Protein AF-A0A937W5M2-F1 (afdb_monomer_lite)

Radius of gyration: 16.52 Å; chains: 1; bounding box: 41×18×45 Å

Sequence (80 aa):
METFPLWFGRLAVTAFFAIVFLQSGIDKVVDRKGNLEYLDGHFAASPLRSLVLPMFWAITVLEVVAGVLCGLGALALLFG

pLDDT: mean 96.14, std 5.88, range [60.09, 98.69]

Foldseek 3Di:
DVVVVVLVVLLVVLQVLLVVLCVVLVCCVVVVPVQLVVQLVVCVVPPCNVVSVVVSVVSSVVSNVSNVVSVVSNVVSVPD

Structure (mmCIF, N/CA/C/O backbone):
data_AF-A0A937W5M2-F1
#
_entry.id   AF-A0A937W5M2-F1
#
loop_
_atom_site.group_PDB
_atom_site.id
_atom_site.type_symbol
_atom_site.label_atom_id
_atom_site.label_alt_id
_atom_site.label_comp_id
_atom_site.label_asym_id
_atom_site.label_entity_id
_atom_site.label_seq_id
_atom_site.pdbx_PDB_ins_code
_atom_site.Cartn_x
_atom_site.Cartn_y
_atom_site.Cartn_z
_atom_site.occupancy
_atom_site.B_iso_or_equiv
_atom_site.auth_seq_id
_atom_site.auth_comp_id
_atom_site.auth_asym_id
_atom_site.auth_atom_id
_atom_site.pdbx_PDB_model_num
ATOM 1 N N . MET A 1 1 ? 26.391 -11.759 -18.811 1.00 60.09 1 MET A N 1
ATOM 2 C CA . MET A 1 1 ? 25.323 -12.687 -18.372 1.00 60.09 1 MET A CA 1
ATOM 3 C C . MET A 1 1 ? 24.841 -12.409 -16.945 1.00 60.09 1 MET A C 1
ATOM 5 O O . MET A 1 1 ? 23.698 -12.725 -16.660 1.00 60.09 1 MET A O 1
ATOM 9 N N . GLU A 1 2 ? 25.622 -11.753 -16.076 1.00 65.44 2 GLU A N 1
ATOM 10 C CA . GLU A 1 2 ? 25.208 -11.452 -14.685 1.00 65.44 2 GLU A CA 1
ATOM 11 C C . GLU A 1 2 ? 24.135 -10.358 -14.530 1.00 65.44 2 GLU A C 1
ATOM 13 O O . GLU A 1 2 ? 23.504 -10.233 -13.485 1.00 65.44 2 GLU A O 1
ATOM 18 N N . THR A 1 3 ? 23.875 -9.582 -15.581 1.00 83.88 3 THR A N 1
ATOM 19 C CA . THR A 1 3 ? 22.880 -8.502 -15.562 1.00 83.88 3 THR A CA 1
ATOM 20 C C . THR A 1 3 ? 21.445 -9.009 -15.664 1.00 83.88 3 THR A C 1
ATOM 22 O O . THR A 1 3 ? 20.542 -8.370 -15.131 1.00 83.88 3 THR A O 1
ATOM 25 N N . PHE A 1 4 ? 21.225 -10.163 -16.301 1.00 90.88 4 PHE A N 1
ATOM 26 C CA . PHE A 1 4 ? 19.886 -10.727 -16.468 1.00 90.88 4 PHE A CA 1
ATOM 27 C C . PHE A 1 4 ? 19.276 -11.206 -15.139 1.00 90.88 4 PHE A C 1
ATOM 29 O O . PHE A 1 4 ? 18.174 -10.758 -14.820 1.00 90.88 4 PHE A O 1
ATOM 36 N N . PRO A 1 5 ? 19.971 -12.014 -14.306 1.00 94.50 5 PRO A N 1
ATOM 37 C CA . PRO A 1 5 ? 19.455 -12.397 -12.991 1.00 94.50 5 PRO A CA 1
ATOM 38 C C . PRO A 1 5 ? 19.156 -11.190 -12.095 1.00 94.50 5 PRO A C 1
ATOM 40 O O . PRO A 1 5 ? 18.150 -11.172 -11.390 1.00 94.50 5 PRO A O 1
ATOM 43 N N . LEU A 1 6 ? 20.001 -10.156 -12.156 1.00 94.56 6 LEU A N 1
ATOM 44 C CA . LEU A 1 6 ? 19.820 -8.935 -11.377 1.00 94.56 6 LEU A CA 1
ATOM 45 C C . LEU A 1 6 ? 18.609 -8.119 -11.848 1.00 94.56 6 LEU A C 1
ATOM 47 O O . LEU A 1 6 ? 17.824 -7.658 -11.020 1.00 94.56 6 LEU A O 1
ATOM 51 N N . TRP A 1 7 ? 18.447 -7.944 -13.161 1.00 95.38 7 TRP A N 1
ATOM 52 C CA . TRP A 1 7 ? 17.287 -7.260 -13.733 1.00 95.38 7 TRP A CA 1
ATOM 53 C C . TRP A 1 7 ? 15.991 -8.000 -13.388 1.00 95.38 7 TRP A C 1
ATOM 55 O O . TRP A 1 7 ? 15.058 -7.390 -12.866 1.00 95.38 7 TRP A O 1
ATOM 65 N N . PHE A 1 8 ? 15.972 -9.323 -13.578 1.00 96.25 8 PHE A N 1
ATOM 66 C 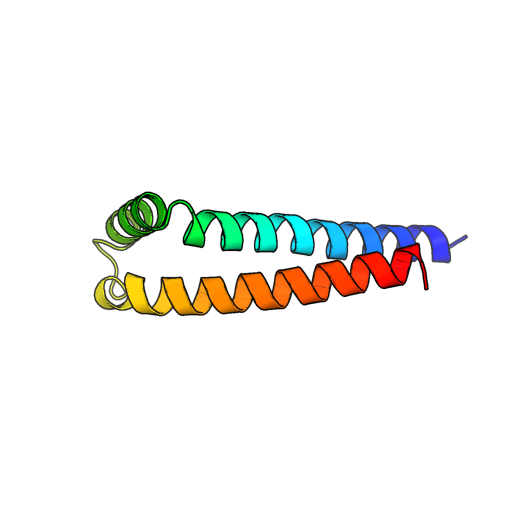CA . PHE A 1 8 ? 14.811 -10.154 -13.268 1.00 96.25 8 PHE A CA 1
ATOM 67 C C . PHE A 1 8 ? 14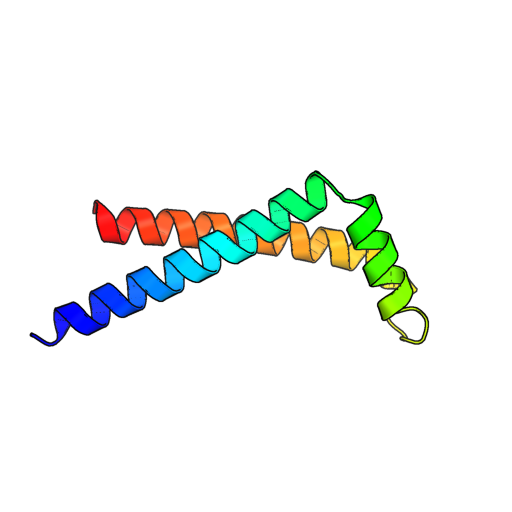.460 -10.101 -11.779 1.00 96.25 8 PHE A C 1
ATOM 69 O O . PHE A 1 8 ? 13.301 -9.889 -11.434 1.00 96.25 8 PHE A O 1
ATOM 76 N N . GLY A 1 9 ? 15.450 -10.228 -10.890 1.00 97.81 9 GLY A N 1
ATOM 77 C CA . GLY A 1 9 ? 15.228 -10.144 -9.446 1.00 97.81 9 GLY A CA 1
ATOM 78 C C . GLY A 1 9 ? 14.634 -8.799 -9.021 1.00 97.81 9 GLY A C 1
ATOM 79 O O . GLY A 1 9 ? 13.676 -8.763 -8.250 1.00 97.81 9 GLY A O 1
ATOM 80 N N . ARG A 1 10 ? 15.143 -7.687 -9.569 1.00 97.19 10 ARG A N 1
ATOM 81 C CA . ARG A 1 10 ? 14.600 -6.342 -9.310 1.00 97.19 10 ARG A CA 1
ATOM 82 C C . ARG A 1 10 ? 13.158 -6.210 -9.790 1.00 97.19 10 ARG A C 1
ATOM 84 O O . ARG A 1 10 ? 12.324 -5.690 -9.049 1.00 97.19 10 ARG A O 1
ATOM 91 N N . LEU A 1 11 ? 12.858 -6.700 -10.992 1.00 98.19 11 LEU A N 1
ATOM 92 C CA . LEU A 1 11 ? 11.506 -6.661 -11.541 1.00 98.19 11 LEU A CA 1
ATOM 93 C C . LEU A 1 11 ? 10.547 -7.518 -10.707 1.00 98.19 11 LEU A C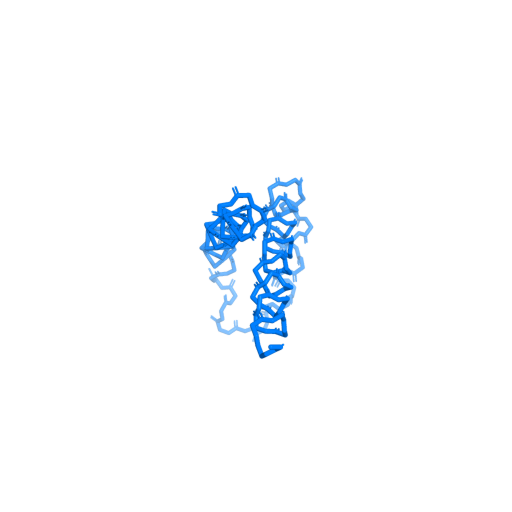 1
ATOM 95 O O . LEU A 1 11 ? 9.484 -7.044 -10.328 1.00 98.19 11 LEU A O 1
ATOM 99 N N . ALA A 1 12 ? 10.936 -8.748 -10.373 1.00 98.25 12 ALA A N 1
ATOM 100 C CA . ALA A 1 12 ? 10.102 -9.667 -9.606 1.00 98.25 12 ALA A CA 1
ATOM 101 C C . ALA A 1 12 ? 9.757 -9.101 -8.222 1.00 98.25 12 ALA A C 1
ATOM 103 O O . ALA A 1 12 ? 8.596 -9.119 -7.823 1.00 98.25 12 ALA A O 1
ATOM 104 N N . VAL A 1 13 ? 10.746 -8.550 -7.510 1.00 98.31 13 VAL A N 1
ATOM 105 C CA . VAL A 1 13 ? 10.540 -7.979 -6.171 1.00 98.31 13 VAL A CA 1
ATOM 106 C C . VAL A 1 13 ? 9.675 -6.719 -6.225 1.00 98.31 13 VAL A C 1
ATOM 108 O O . VAL A 1 13 ? 8.729 -6.595 -5.449 1.00 98.31 13 VAL A O 1
ATOM 111 N N . THR A 1 14 ? 9.961 -5.794 -7.146 1.00 98.19 14 THR A N 1
ATOM 112 C CA . THR A 1 14 ? 9.178 -4.550 -7.267 1.00 98.19 14 THR A CA 1
ATOM 113 C C . THR A 1 14 ? 7.750 -4.825 -7.736 1.00 98.19 14 THR A C 1
ATOM 115 O O . THR A 1 14 ? 6.811 -4.289 -7.154 1.00 98.19 14 THR A O 1
ATOM 118 N N . ALA A 1 15 ? 7.548 -5.726 -8.701 1.00 98.44 15 ALA A N 1
ATOM 119 C CA . ALA A 1 15 ? 6.215 -6.135 -9.132 1.00 98.44 15 ALA A CA 1
ATOM 120 C C . ALA A 1 15 ? 5.442 -6.851 -8.013 1.00 98.44 15 ALA A C 1
ATOM 122 O O . ALA A 1 15 ? 4.274 -6.539 -7.793 1.00 98.44 15 ALA A O 1
ATOM 123 N N . PHE A 1 16 ? 6.084 -7.760 -7.269 1.00 98.62 16 PHE A N 1
ATOM 124 C CA . PHE A 1 16 ? 5.453 -8.450 -6.143 1.00 98.62 16 PHE A CA 1
ATOM 125 C C . PHE A 1 16 ? 4.927 -7.458 -5.103 1.00 98.62 16 PHE A C 1
ATOM 127 O O . PHE A 1 16 ? 3.741 -7.493 -4.778 1.00 98.62 16 PHE A O 1
ATOM 134 N N . PHE A 1 17 ? 5.774 -6.535 -4.633 1.00 98.56 17 PHE A N 1
ATOM 135 C CA . PHE A 1 17 ? 5.366 -5.546 -3.634 1.00 98.56 17 PHE A CA 1
ATOM 136 C C . PHE A 1 17 ? 4.322 -4.560 -4.161 1.00 98.56 17 PHE A C 1
ATOM 138 O O . PHE A 1 17 ? 3.403 -4.207 -3.423 1.00 98.56 17 PHE A O 1
ATOM 145 N N . ALA A 1 18 ? 4.404 -4.163 -5.434 1.00 98.69 18 ALA A N 1
ATOM 146 C CA . ALA A 1 18 ? 3.367 -3.349 -6.061 1.00 98.69 18 ALA A CA 1
ATOM 147 C C . ALA A 1 18 ? 2.006 -4.053 -6.011 1.00 98.69 18 ALA A C 1
ATOM 149 O O . ALA A 1 18 ? 1.026 -3.467 -5.557 1.00 98.69 18 ALA A O 1
ATOM 150 N N . ILE A 1 19 ? 1.957 -5.321 -6.425 1.00 98.56 19 ILE A N 1
ATOM 151 C CA . ILE A 1 19 ? 0.720 -6.103 -6.480 1.00 98.56 19 ILE A CA 1
ATOM 152 C C . ILE A 1 19 ? 0.138 -6.283 -5.078 1.00 98.56 19 ILE A C 1
ATOM 154 O O . ILE A 1 19 ? -0.999 -5.876 -4.851 1.00 98.56 19 ILE A O 1
ATOM 158 N N . VAL A 1 20 ? 0.900 -6.834 -4.127 1.00 98.31 20 VAL A N 1
ATOM 159 C CA . VAL A 1 20 ? 0.348 -7.168 -2.803 1.00 98.31 20 VAL A CA 1
ATOM 160 C C . VAL A 1 20 ? -0.082 -5.926 -2.021 1.00 98.31 20 VAL A C 1
ATOM 162 O O . VAL A 1 20 ? -1.135 -5.947 -1.383 1.00 98.31 20 VAL A O 1
ATOM 165 N N . PHE A 1 21 ? 0.670 -4.821 -2.099 1.00 98.44 21 PHE A N 1
ATOM 166 C CA . PHE A 1 21 ? 0.317 -3.606 -1.367 1.00 98.44 21 PHE A CA 1
ATOM 167 C C . PHE A 1 21 ? -0.819 -2.824 -2.020 1.00 98.44 21 PHE A C 1
ATOM 169 O O . PHE A 1 21 ? -1.697 -2.345 -1.304 1.00 98.44 21 PHE A O 1
ATOM 176 N N . LEU A 1 22 ? -0.867 -2.725 -3.354 1.00 98.50 22 LEU A N 1
ATOM 177 C CA . LEU A 1 22 ? -1.999 -2.079 -4.024 1.00 98.50 22 LEU A CA 1
ATOM 178 C C . LEU A 1 22 ? -3.277 -2.900 -3.859 1.00 98.50 22 LEU A C 1
ATOM 180 O O . LEU A 1 22 ? -4.320 -2.322 -3.569 1.00 98.50 22 LEU A O 1
ATOM 184 N N . GLN A 1 23 ? -3.207 -4.230 -3.982 1.00 98.31 23 GLN A N 1
ATOM 185 C CA . GLN A 1 23 ? -4.367 -5.091 -3.741 1.00 98.31 23 GLN A CA 1
ATOM 186 C C . GLN A 1 23 ? -4.873 -4.952 -2.306 1.00 98.31 23 GLN A C 1
ATOM 188 O O . GLN A 1 23 ? -6.067 -4.747 -2.116 1.00 98.31 23 GLN A O 1
ATOM 193 N N . SER A 1 24 ? -3.984 -4.981 -1.307 1.00 97.81 24 SER A N 1
ATOM 194 C CA . SER A 1 24 ? -4.395 -4.801 0.087 1.00 97.81 24 SER A CA 1
ATOM 195 C C . SER A 1 24 ? -4.940 -3.395 0.364 1.00 97.81 24 SER A C 1
ATOM 197 O O . SER A 1 24 ? -5.957 -3.255 1.036 1.00 97.81 24 SER A O 1
ATOM 199 N N . GLY A 1 25 ? -4.317 -2.349 -0.186 1.00 96.94 25 GLY A N 1
ATOM 200 C CA . GLY A 1 25 ? -4.791 -0.974 -0.032 1.00 96.94 25 GLY A CA 1
ATOM 201 C C . GLY A 1 25 ? -6.171 -0.751 -0.660 1.00 96.94 25 GLY A C 1
ATOM 202 O O . GLY A 1 25 ? -7.030 -0.124 -0.043 1.00 96.94 25 GLY A O 1
ATOM 203 N N . ILE A 1 26 ? -6.410 -1.298 -1.858 1.00 96.62 26 ILE A N 1
ATOM 204 C CA . ILE A 1 26 ? -7.721 -1.249 -2.523 1.00 96.62 26 ILE A CA 1
ATOM 205 C C . ILE A 1 26 ? -8.755 -2.034 -1.712 1.00 96.62 26 ILE A C 1
ATOM 207 O O . ILE A 1 26 ? -9.842 -1.515 -1.462 1.00 96.62 26 ILE A O 1
ATOM 211 N N . ASP A 1 27 ? -8.415 -3.241 -1.258 1.00 98.06 27 ASP A N 1
ATOM 212 C CA . ASP A 1 27 ? -9.293 -4.074 -0.432 1.00 98.06 27 ASP A CA 1
ATOM 213 C C . ASP A 1 27 ? -9.725 -3.351 0.852 1.00 98.06 27 ASP A C 1
ATOM 215 O O . ASP A 1 27 ? -10.912 -3.290 1.157 1.00 98.06 27 ASP A O 1
ATOM 219 N N . LYS A 1 28 ? -8.808 -2.660 1.537 1.00 97.12 28 LYS A N 1
ATOM 220 C CA . LYS A 1 28 ? -9.124 -1.862 2.735 1.00 97.12 28 LYS A CA 1
ATOM 221 C C . LYS A 1 28 ? -10.066 -0.682 2.472 1.00 97.12 28 LYS A C 1
ATOM 223 O O . LYS A 1 28 ? -10.757 -0.237 3.391 1.00 97.12 28 LYS A O 1
ATOM 228 N N . VAL A 1 29 ? -10.102 -0.156 1.247 1.00 93.38 29 VAL A N 1
ATOM 229 C CA .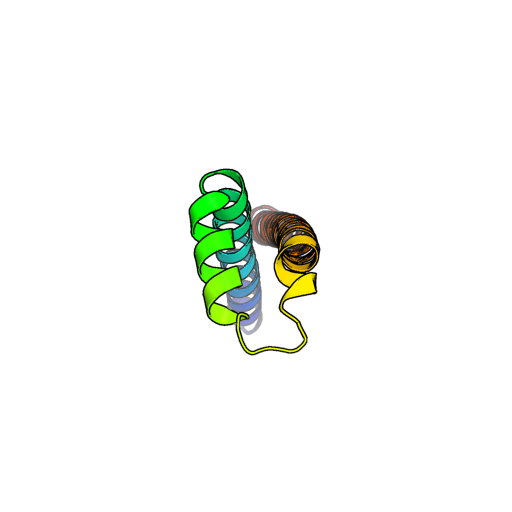 VAL A 1 29 ? -11.042 0.905 0.849 1.00 93.38 29 VAL A CA 1
ATOM 230 C C . VAL A 1 29 ? -12.395 0.316 0.443 1.00 93.38 29 VAL A C 1
ATOM 232 O O . VAL A 1 29 ? -13.429 0.880 0.805 1.00 93.38 29 VAL A O 1
ATOM 235 N N . VAL A 1 30 ? -12.397 -0.808 -0.279 1.00 97.12 30 VAL A N 1
ATOM 236 C CA . VAL A 1 30 ? -13.609 -1.458 -0.807 1.00 97.12 30 VAL A CA 1
ATOM 237 C C . VAL A 1 30 ? -14.351 -2.249 0.276 1.00 97.12 30 VAL A C 1
ATOM 239 O O . VAL A 1 30 ? -15.559 -2.075 0.430 1.00 97.12 30 VAL A O 1
ATOM 242 N N . ASP A 1 31 ? -13.642 -3.057 1.064 1.00 97.62 31 ASP A N 1
ATOM 243 C CA . ASP A 1 31 ? -14.156 -3.812 2.210 1.00 97.62 31 ASP A CA 1
ATOM 244 C C . ASP A 1 31 ? -13.484 -3.384 3.523 1.00 97.62 31 ASP A C 1
ATOM 246 O O . ASP A 1 31 ? -12.814 -4.134 4.243 1.00 97.62 31 ASP A O 1
ATOM 250 N N . ARG A 1 32 ? -13.707 -2.118 3.875 1.00 96.69 32 ARG A N 1
ATOM 251 C CA . ARG A 1 32 ? -13.238 -1.567 5.148 1.00 96.69 32 ARG A CA 1
ATOM 252 C C . ARG A 1 32 ? -13.834 -2.289 6.360 1.00 96.69 32 ARG A C 1
ATOM 254 O O . ARG A 1 32 ? -13.172 -2.405 7.391 1.00 96.69 32 ARG A O 1
ATOM 261 N N . LYS A 1 33 ? -15.099 -2.715 6.271 1.00 97.12 33 LYS A N 1
ATOM 262 C CA . LYS A 1 33 ? -15.825 -3.305 7.403 1.00 97.12 33 LYS A CA 1
ATOM 263 C C . LYS A 1 33 ? -15.269 -4.685 7.740 1.00 97.12 33 LYS A C 1
ATOM 265 O O . LYS A 1 33 ? -14.952 -4.906 8.906 1.00 97.12 33 LYS A O 1
ATOM 270 N N . GLY A 1 34 ? -15.114 -5.563 6.747 1.00 97.94 34 GLY A N 1
ATOM 271 C CA . GLY A 1 34 ? -14.556 -6.898 6.956 1.00 97.94 34 GLY A CA 1
ATOM 272 C C . GLY A 1 34 ? -13.132 -6.839 7.507 1.00 97.94 34 GLY A C 1
ATOM 273 O O . GLY A 1 34 ? -12.812 -7.526 8.477 1.00 97.94 34 GLY A O 1
ATOM 274 N N . ASN A 1 35 ? -12.303 -5.933 6.976 1.00 97.94 35 ASN A N 1
ATOM 275 C CA . ASN A 1 35 ? -10.945 -5.727 7.480 1.00 97.94 35 ASN A CA 1
ATOM 276 C C . ASN A 1 35 ? -10.912 -5.269 8.949 1.00 97.94 35 ASN A C 1
ATOM 278 O O . ASN A 1 35 ? -10.149 -5.816 9.746 1.00 97.94 35 ASN A O 1
ATOM 282 N N . LEU A 1 36 ? -11.720 -4.272 9.325 1.00 97.62 36 LEU A N 1
ATOM 283 C CA . LEU A 1 36 ? -11.766 -3.801 10.712 1.00 97.62 36 LEU A CA 1
ATOM 284 C C . LEU A 1 36 ? -12.320 -4.870 11.659 1.00 97.62 36 LEU A C 1
ATOM 286 O O . LEU A 1 36 ? -11.760 -5.051 12.732 1.00 97.62 36 LEU A O 1
ATOM 290 N N . GLU A 1 37 ? -13.345 -5.621 11.251 1.00 98.00 37 GLU A N 1
ATOM 291 C CA . GLU A 1 37 ? -13.905 -6.720 12.047 1.00 98.00 37 GLU A CA 1
ATOM 292 C C . GLU A 1 37 ? -12.862 -7.818 12.318 1.00 98.00 37 GLU A C 1
ATOM 294 O O . GLU A 1 37 ? -12.705 -8.261 13.459 1.00 98.00 37 GLU A O 1
ATOM 299 N N . TYR A 1 38 ? -12.082 -8.197 11.299 1.00 97.56 38 TYR A N 1
ATOM 300 C CA . TYR A 1 38 ? -10.963 -9.127 11.461 1.00 97.56 38 TYR A CA 1
ATOM 301 C C . TYR A 1 38 ? -9.896 -8.585 12.426 1.00 97.56 38 TYR A C 1
ATOM 303 O O . TYR A 1 38 ? -9.463 -9.301 13.332 1.00 97.56 38 TYR A O 1
ATOM 311 N N . LEU A 1 39 ? -9.477 -7.325 12.259 1.00 97.25 39 LEU A N 1
ATOM 312 C CA . LEU A 1 39 ? -8.426 -6.721 13.084 1.00 97.25 39 LEU A CA 1
ATOM 313 C C . LEU A 1 39 ? -8.871 -6.503 14.535 1.00 97.25 39 LEU A C 1
ATOM 315 O O . LEU A 1 39 ? -8.097 -6.780 15.452 1.00 97.25 39 LEU A O 1
ATOM 319 N N . ASP A 1 40 ? -10.106 -6.059 14.759 1.00 97.31 40 ASP A N 1
ATOM 320 C CA . ASP A 1 40 ? -10.671 -5.893 16.099 1.00 97.31 40 ASP A CA 1
ATOM 321 C C . ASP A 1 40 ? -10.743 -7.237 16.836 1.00 97.31 40 ASP A C 1
ATOM 323 O O . ASP A 1 40 ? -10.409 -7.306 18.023 1.00 97.31 40 ASP A O 1
ATOM 327 N N . GLY A 1 41 ? -11.104 -8.319 16.135 1.00 97.44 41 GLY A N 1
ATOM 328 C CA . GLY A 1 41 ? -11.056 -9.679 16.673 1.00 97.44 41 GLY A CA 1
ATOM 329 C C . GLY A 1 41 ? -9.629 -10.144 16.975 1.00 97.44 41 GLY A C 1
ATOM 330 O O . GLY A 1 41 ? -9.355 -10.638 18.070 1.00 97.44 41 GLY A O 1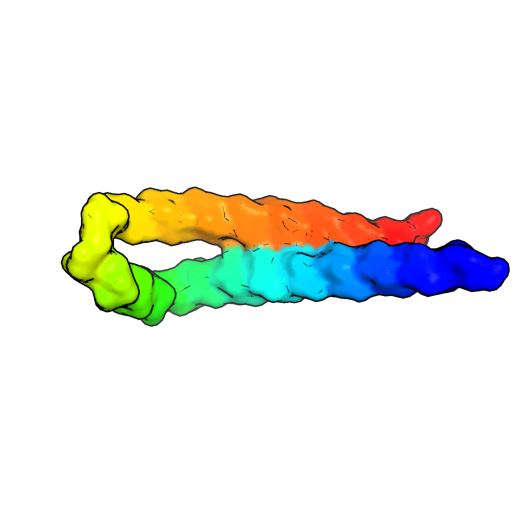
ATOM 331 N N . HIS A 1 42 ? -8.700 -9.933 16.038 1.00 96.62 42 HIS A N 1
ATOM 332 C CA . HIS A 1 42 ? -7.295 -10.324 16.177 1.00 96.62 42 HIS A CA 1
ATOM 333 C C . HIS A 1 42 ? -6.605 -9.632 17.365 1.00 96.62 42 HIS A C 1
ATOM 335 O O . HIS A 1 42 ? -5.871 -10.269 18.122 1.00 96.62 42 HIS A O 1
ATOM 341 N N . PHE A 1 43 ? -6.860 -8.336 17.566 1.00 97.44 43 PHE A N 1
ATOM 342 C CA . PHE A 1 43 ? -6.245 -7.537 18.630 1.00 97.44 43 PHE A CA 1
ATOM 343 C C . PHE A 1 43 ? -7.082 -7.453 19.917 1.00 97.44 43 PHE A C 1
ATOM 345 O O . PHE A 1 43 ? -6.697 -6.731 20.838 1.00 97.44 43 PHE A O 1
ATOM 352 N N . ALA A 1 44 ? -8.183 -8.202 20.047 1.00 97.19 44 ALA A N 1
ATOM 353 C CA . ALA A 1 44 ? -9.112 -8.085 21.178 1.00 97.19 44 ALA A CA 1
ATOM 354 C C . ALA A 1 44 ? -8.461 -8.275 22.566 1.00 97.19 44 ALA A C 1
ATOM 356 O O . ALA A 1 44 ? -8.873 -7.628 23.532 1.00 97.19 44 ALA A O 1
ATOM 357 N N . ALA A 1 45 ? -7.441 -9.133 22.665 1.00 97.19 45 ALA A N 1
ATOM 358 C CA . ALA A 1 45 ? -6.686 -9.406 23.896 1.00 97.19 45 ALA A CA 1
ATOM 359 C C . ALA A 1 45 ? -5.304 -8.718 23.941 1.00 97.19 45 ALA A C 1
ATOM 361 O O . ALA A 1 45 ? -4.482 -9.023 24.803 1.00 97.19 45 ALA A O 1
ATOM 362 N N . SER A 1 46 ? -5.026 -7.807 23.004 1.00 96.88 46 SER A N 1
ATOM 363 C CA . SER A 1 46 ? -3.741 -7.115 22.879 1.00 96.88 46 SER A CA 1
ATOM 364 C C . SER A 1 46 ? -3.778 -5.728 23.534 1.00 96.88 46 SER A C 1
ATOM 366 O O . SER A 1 46 ? -4.804 -5.046 23.460 1.00 96.88 46 SER A O 1
ATOM 368 N N . PRO A 1 47 ? -2.653 -5.229 24.086 1.00 95.06 47 PRO A N 1
ATOM 369 C CA . PRO A 1 47 ? -2.533 -3.823 24.487 1.00 95.06 47 PRO A CA 1
ATOM 370 C C . PRO A 1 47 ? -2.748 -2.840 23.319 1.00 95.06 47 PRO A C 1
ATOM 372 O O . PRO A 1 47 ? -2.975 -1.657 23.552 1.00 95.06 47 PRO A O 1
ATOM 375 N N . LEU A 1 48 ? -2.709 -3.315 22.068 1.00 95.62 48 LEU A N 1
ATOM 376 C CA . LEU A 1 48 ? -2.929 -2.516 20.859 1.00 95.62 48 LEU A CA 1
ATOM 377 C C . LEU A 1 48 ? -4.407 -2.385 20.459 1.00 95.62 48 LEU A C 1
ATOM 379 O O . LEU A 1 48 ? -4.700 -1.745 19.453 1.00 95.62 48 LEU A O 1
ATOM 383 N N . ARG A 1 49 ? -5.352 -2.958 21.216 1.00 96.38 49 ARG A N 1
ATOM 384 C CA . ARG A 1 49 ? -6.782 -2.967 20.860 1.00 96.38 49 ARG A CA 1
ATOM 385 C C . ARG A 1 49 ? -7.349 -1.578 20.545 1.00 96.38 49 ARG A C 1
ATOM 387 O O . ARG A 1 49 ? -8.102 -1.422 19.593 1.00 96.38 49 ARG A O 1
ATOM 394 N N . SER A 1 50 ? -6.989 -0.557 21.322 1.00 96.12 50 SER A N 1
ATOM 395 C CA . SER A 1 50 ? -7.463 0.820 21.101 1.00 96.12 50 SER A CA 1
ATOM 396 C C . SER A 1 50 ? -6.813 1.503 19.893 1.00 96.12 50 SER A C 1
ATOM 398 O O . SER A 1 50 ? -7.257 2.573 19.477 1.00 96.12 50 SER A O 1
ATOM 400 N N . LEU A 1 51 ? -5.770 0.893 19.324 1.00 97.38 51 LEU A N 1
ATOM 401 C CA . LEU A 1 51 ? -5.005 1.412 18.199 1.00 97.38 51 LEU A CA 1
ATOM 402 C C . LEU A 1 51 ? -5.355 0.743 16.866 1.00 97.38 51 LEU A C 1
ATOM 404 O O . LEU A 1 51 ? -4.791 1.135 15.849 1.00 97.38 51 LEU A O 1
ATOM 408 N N . VAL A 1 52 ? -6.302 -0.200 16.824 1.00 97.50 52 VAL A N 1
ATOM 409 C CA . VAL A 1 52 ? -6.682 -0.895 15.580 1.00 97.50 52 VAL A CA 1
ATOM 410 C C . VAL A 1 52 ? -7.058 0.093 14.475 1.00 97.50 52 VAL A C 1
ATOM 412 O O . VAL A 1 52 ? -6.480 0.056 13.393 1.00 97.50 52 VAL A O 1
ATOM 415 N N . LEU A 1 53 ? -7.962 1.033 14.757 1.00 96.75 53 LEU A N 1
ATOM 416 C CA . LEU A 1 53 ? -8.405 2.021 13.774 1.00 96.75 53 LEU A CA 1
ATOM 417 C C . LEU A 1 53 ? -7.288 2.979 13.295 1.00 96.75 53 LEU A C 1
ATOM 419 O O . LEU A 1 53 ? -7.161 3.160 12.081 1.00 96.75 53 LEU A O 1
ATOM 423 N N . PRO A 1 54 ? -6.472 3.610 14.167 1.00 97.44 54 PRO A N 1
ATOM 424 C CA . PRO A 1 54 ? -5.371 4.448 13.693 1.00 97.44 54 PRO A CA 1
ATOM 425 C C . PRO A 1 54 ? -4.288 3.640 12.963 1.00 97.44 54 PRO A C 1
ATOM 427 O O . PRO A 1 54 ? -3.780 4.109 11.944 1.00 97.44 54 PRO A O 1
ATOM 430 N N . MET A 1 55 ? -3.971 2.421 13.416 1.00 97.00 55 MET A N 1
ATOM 431 C CA . MET A 1 55 ? -3.016 1.543 12.728 1.00 97.00 55 MET A CA 1
ATOM 432 C C . MET A 1 55 ? -3.529 1.114 11.355 1.00 97.00 55 MET A C 1
ATOM 434 O O . MET A 1 55 ? -2.750 1.102 10.407 1.00 97.00 55 MET A O 1
ATOM 438 N N . PHE A 1 56 ? -4.826 0.826 11.226 1.00 97.75 56 PHE A N 1
ATOM 439 C CA . PHE A 1 56 ? -5.469 0.495 9.957 1.00 97.75 56 PHE A CA 1
ATOM 440 C C . PHE A 1 56 ? -5.278 1.607 8.919 1.00 97.75 56 PHE A C 1
ATOM 442 O O . PHE A 1 56 ? -4.873 1.347 7.786 1.00 97.75 56 PHE A O 1
ATOM 449 N N . TRP A 1 57 ? -5.508 2.864 9.297 1.00 97.00 57 TRP A N 1
ATOM 450 C CA . TRP A 1 57 ? -5.312 3.977 8.371 1.00 97.00 57 TRP A CA 1
ATOM 451 C C . TRP A 1 57 ? -3.843 4.244 8.065 1.00 97.00 57 TRP A C 1
ATOM 453 O O . TRP A 1 57 ? -3.497 4.464 6.904 1.00 97.00 57 TRP A O 1
ATOM 463 N N . ALA A 1 58 ? -2.981 4.180 9.081 1.00 97.56 58 ALA A N 1
ATOM 464 C CA . ALA A 1 58 ? -1.547 4.348 8.893 1.00 97.56 58 ALA A CA 1
ATOM 465 C C . ALA A 1 58 ? -0.986 3.296 7.926 1.00 97.56 58 ALA A C 1
ATOM 467 O O . ALA A 1 58 ? -0.291 3.653 6.974 1.00 97.56 58 ALA A O 1
ATOM 468 N N . ILE A 1 59 ? -1.333 2.017 8.117 1.00 97.12 59 ILE A N 1
ATOM 469 C CA . ILE A 1 59 ? -0.848 0.946 7.245 1.00 97.12 59 ILE A CA 1
ATOM 470 C C . ILE A 1 59 ? -1.429 1.063 5.836 1.00 97.12 59 ILE A C 1
ATOM 472 O O . ILE A 1 59 ? -0.676 0.914 4.886 1.00 97.12 59 ILE A O 1
ATOM 476 N N . THR A 1 60 ? -2.704 1.446 5.685 1.00 97.44 60 THR A N 1
ATOM 477 C CA . THR A 1 60 ? -3.319 1.639 4.358 1.00 97.44 60 THR A CA 1
ATOM 478 C C . THR A 1 60 ? -2.577 2.707 3.551 1.00 97.44 60 THR A C 1
ATOM 480 O O . THR A 1 60 ? -2.276 2.503 2.377 1.00 97.44 60 THR A O 1
ATOM 483 N N . VAL A 1 61 ? -2.239 3.846 4.169 1.00 97.88 61 VAL A N 1
ATOM 484 C CA . VAL A 1 61 ? -1.478 4.911 3.491 1.00 97.88 61 VAL A CA 1
ATOM 485 C C . VAL A 1 61 ? -0.081 4.424 3.115 1.00 97.88 61 VAL A C 1
ATOM 487 O O . VAL A 1 61 ? 0.354 4.636 1.983 1.00 97.88 61 VAL A O 1
ATOM 490 N N . LEU A 1 62 ? 0.612 3.756 4.040 1.00 98.06 62 LEU A N 1
ATOM 491 C CA . LEU A 1 62 ? 1.953 3.228 3.788 1.00 98.06 62 LEU A CA 1
ATOM 492 C C . LEU A 1 62 ? 1.956 2.178 2.673 1.00 98.06 62 LEU A C 1
ATOM 494 O O . LEU A 1 62 ? 2.816 2.239 1.800 1.00 98.06 62 LEU A O 1
ATOM 498 N N . GLU A 1 63 ? 0.989 1.262 2.664 1.00 98.00 63 GLU A N 1
ATOM 499 C CA . GLU A 1 63 ? 0.817 0.252 1.618 1.00 98.00 63 GLU A CA 1
ATOM 500 C C . GLU A 1 63 ? 0.550 0.900 0.263 1.00 98.00 63 GLU A C 1
ATOM 502 O O . GLU A 1 63 ? 1.231 0.577 -0.704 1.00 98.00 63 GLU A O 1
ATOM 507 N N . VAL A 1 64 ? -0.383 1.852 0.170 1.00 98.25 64 VAL A N 1
ATOM 508 C CA . VAL A 1 64 ? -0.687 2.506 -1.112 1.00 98.25 64 VAL A CA 1
ATOM 509 C C . VAL A 1 64 ? 0.531 3.268 -1.635 1.00 98.25 64 VAL A C 1
ATOM 511 O O . VAL A 1 64 ? 0.882 3.120 -2.804 1.00 98.25 64 VAL A O 1
ATOM 514 N N . VAL A 1 65 ? 1.226 4.031 -0.785 1.00 98.44 65 VAL A N 1
ATOM 515 C CA . VAL A 1 65 ? 2.444 4.754 -1.189 1.00 98.44 65 VAL A CA 1
ATOM 516 C C . VAL A 1 65 ? 3.540 3.777 -1.619 1.00 98.44 65 VAL A C 1
ATOM 518 O O . VAL A 1 65 ? 4.110 3.939 -2.699 1.00 98.44 65 VAL A O 1
ATOM 521 N N . ALA A 1 66 ? 3.816 2.743 -0.822 1.00 98.44 66 ALA A N 1
ATOM 522 C CA . ALA A 1 66 ? 4.820 1.736 -1.150 1.00 98.44 66 ALA A CA 1
ATOM 523 C C . ALA A 1 66 ? 4.468 0.978 -2.437 1.00 98.44 66 ALA A C 1
ATOM 525 O O . ALA A 1 66 ? 5.333 0.781 -3.289 1.00 98.44 66 ALA A O 1
ATOM 526 N N . GLY A 1 67 ? 3.203 0.600 -2.608 1.00 98.56 67 GLY A N 1
ATOM 527 C CA . GLY A 1 67 ? 2.687 -0.087 -3.784 1.00 98.56 67 GLY A CA 1
ATOM 528 C C . GLY A 1 67 ? 2.805 0.756 -5.053 1.00 98.56 67 GLY A C 1
ATOM 529 O O . GLY A 1 67 ? 3.284 0.256 -6.071 1.00 98.56 67 GLY A O 1
ATOM 530 N N . VAL A 1 68 ? 2.466 2.049 -4.986 1.00 98.62 68 VAL A N 1
ATOM 531 C CA . VAL A 1 68 ? 2.651 2.993 -6.103 1.00 98.62 68 VAL A CA 1
ATOM 532 C C . VAL A 1 68 ? 4.131 3.146 -6.449 1.00 98.62 68 VAL A C 1
ATOM 534 O O . VAL A 1 68 ? 4.492 3.016 -7.617 1.00 98.62 68 VAL A O 1
ATOM 537 N N . LEU A 1 69 ? 5.003 3.375 -5.462 1.00 98.62 69 LEU A N 1
ATOM 538 C CA . LEU A 1 69 ? 6.444 3.521 -5.704 1.00 98.62 69 LEU A CA 1
ATOM 539 C C . LEU A 1 69 ? 7.056 2.247 -6.306 1.00 98.62 69 LEU A C 1
ATOM 541 O O . LEU A 1 69 ? 7.836 2.332 -7.255 1.00 98.62 69 LEU A O 1
ATOM 545 N N . CYS A 1 70 ? 6.667 1.068 -5.812 1.00 98.69 70 CYS A N 1
ATOM 546 C CA . CYS A 1 70 ? 7.092 -0.212 -6.379 1.00 98.69 70 CYS A CA 1
ATOM 547 C C . CYS A 1 70 ? 6.570 -0.400 -7.809 1.00 98.69 70 CYS A C 1
ATOM 549 O O . CYS A 1 70 ? 7.318 -0.853 -8.673 1.00 98.69 70 CYS A O 1
ATOM 551 N N . GLY A 1 71 ? 5.320 -0.010 -8.081 1.00 98.38 71 GLY A N 1
ATOM 552 C CA . GLY A 1 71 ? 4.722 -0.080 -9.413 1.00 98.38 71 GLY A CA 1
ATOM 553 C C . GLY A 1 71 ? 5.431 0.830 -10.416 1.00 98.38 71 GLY A C 1
ATOM 554 O O . GLY A 1 71 ? 5.772 0.387 -11.510 1.00 98.38 71 GLY A O 1
ATOM 555 N N . LEU A 1 72 ? 5.738 2.070 -10.024 1.00 98.56 72 LEU A N 1
ATOM 556 C CA . LEU A 1 72 ? 6.541 2.991 -10.835 1.00 98.56 72 LEU A CA 1
ATOM 557 C C . LEU A 1 72 ? 7.951 2.440 -11.085 1.00 98.56 72 LEU A C 1
ATOM 559 O O . LEU A 1 72 ? 8.439 2.514 -12.210 1.00 98.56 72 LEU A O 1
ATOM 563 N N . GLY A 1 73 ? 8.583 1.840 -10.072 1.00 98.12 73 GLY A N 1
ATOM 564 C CA . GLY A 1 73 ? 9.8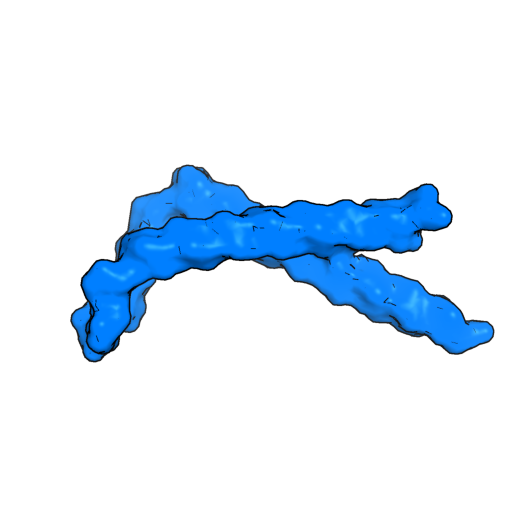78 1.172 -10.218 1.00 98.12 73 GLY A CA 1
ATOM 565 C C . GLY A 1 73 ? 9.835 -0.013 -11.189 1.00 98.12 73 GLY A C 1
ATOM 566 O O . GLY A 1 73 ? 10.725 -0.149 -12.027 1.00 98.12 73 GLY A O 1
ATOM 567 N N . ALA A 1 74 ? 8.784 -0.833 -11.132 1.00 98.25 74 ALA A N 1
ATOM 568 C CA . ALA A 1 74 ? 8.581 -1.939 -12.064 1.00 98.25 74 ALA A CA 1
ATOM 569 C C . ALA A 1 74 ? 8.374 -1.438 -13.505 1.00 98.25 74 ALA A C 1
ATOM 571 O O . ALA A 1 74 ? 8.994 -1.962 -14.428 1.00 98.25 74 ALA A O 1
ATOM 572 N N . LEU A 1 75 ? 7.564 -0.389 -13.703 1.00 98.06 75 LEU A N 1
ATOM 573 C CA . LEU A 1 75 ? 7.375 0.243 -15.015 1.00 98.06 75 LEU A CA 1
ATOM 574 C C . LEU A 1 75 ? 8.684 0.830 -15.557 1.00 98.06 75 LEU A C 1
ATOM 576 O O . LEU A 1 75 ? 8.991 0.647 -16.732 1.00 98.06 75 LEU A O 1
ATOM 580 N N . ALA A 1 76 ? 9.481 1.477 -14.705 1.00 97.56 76 ALA A N 1
ATOM 581 C CA . ALA A 1 76 ? 10.789 1.998 -15.088 1.00 97.56 76 ALA A CA 1
ATOM 582 C C . ALA A 1 76 ? 11.758 0.883 -15.512 1.00 97.56 76 ALA A C 1
ATOM 584 O O . ALA A 1 76 ? 12.485 1.061 -16.474 1.00 97.56 76 ALA A O 1
ATOM 585 N N . LEU A 1 77 ? 11.746 -0.283 -14.856 1.00 96.44 77 LEU A N 1
ATOM 586 C CA . LEU A 1 77 ? 12.588 -1.425 -15.248 1.00 96.44 77 LEU A CA 1
ATOM 587 C C . LEU A 1 77 ? 12.158 -2.089 -16.566 1.00 96.44 77 LEU A C 1
ATOM 589 O O . LEU A 1 77 ? 12.976 -2.766 -17.192 1.00 96.44 77 LEU A O 1
ATOM 593 N N . LEU A 1 78 ? 10.883 -1.955 -16.945 1.00 96.12 78 LEU A N 1
ATOM 594 C CA . LEU A 1 78 ? 10.317 -2.532 -18.168 1.00 96.12 78 LEU A CA 1
ATOM 595 C C . LEU A 1 78 ? 10.472 -1.618 -19.388 1.00 96.12 78 LEU A C 1
ATOM 597 O O . LEU A 1 78 ? 10.633 -2.124 -20.498 1.00 96.12 78 LEU A O 1
ATOM 601 N N . PHE A 1 79 ? 10.376 -0.301 -19.192 1.00 95.56 79 PHE A N 1
ATOM 602 C CA . PHE A 1 79 ? 10.249 0.673 -20.283 1.00 95.56 79 PHE A CA 1
ATOM 603 C C . PHE A 1 79 ? 11.293 1.797 -20.266 1.00 95.56 79 PHE A C 1
ATOM 605 O O . PHE A 1 79 ? 11.333 2.578 -21.217 1.00 95.56 79 PHE A O 1
ATOM 612 N N . GLY A 1 80 ? 12.086 1.914 -19.199 1.00 84.56 80 GLY A N 1
ATOM 613 C CA . GLY A 1 80 ? 13.196 2.864 -19.073 1.00 84.56 80 GLY A CA 1
ATOM 614 C C . GLY A 1 80 ? 14.538 2.206 -19.345 1.00 84.56 80 GLY A C 1
ATOM 615 O O . GLY A 1 80 ? 15.402 2.910 -19.910 1.00 84.56 80 GLY A O 1
#

Organism: Tectimicrobiota bacterium (NCBI:txid2528274)

Secondary structure (DSSP, 8-state):
-THHHHHHHHHHHHHHHHHHHHHHHHHHHHSHHHHHHHHHHHTTTSTTGGGHHHHHHHHHHHHHHHHHHHHHHHHHHHH-